Protein AF-A0A811MX66-F1 (afdb_monomer)

Nearest PDB structures (foldseek):
  5xxu-assembly1_V  TM=3.626E-01  e=2.645E+00  Toxoplasma gondii
  6az1-assembly1_Y  TM=3.457E-01  e=1.771E+00  Leishmania donovani
  9cai-assembly1_AV  TM=2.095E-01  e=2.025E+00  Caenorhabditis elegans

Radius of gyration: 17.48 Å; Cα contacts (8 Å, |Δi|>4): 40; chains: 1; bounding box: 45×42×36 Å

Sequence (74 aa):
MMSWKRKTSSAESPFRGAEEEKVVVPRGHVPMLLAGGDDGGDHHGERVLVPVRLLSDPSVAALLDMAAQRYGYG

InterPro domains:
  IPR003676 Small auxin-up RNA [PF02519] (7-73)

Secondary structure (DSSP, 8-state):
-------------S--SS--------TTEEEEE------SS---PPEEEEEHHHHTSHHHHHHHHHHHHHH---

Foldseek 3Di:
DDDDDDDPPDPPDPPPDDDPPPPDQPPQWDWDFDPDDPDDDDDPGDIDIHGNVVCPDPVNVVVVVVCCVVPNDD

pLDDT: mean 72.98, std 20.89, range [36.19, 97.12]

Structure (mmCIF, N/CA/C/O backbone):
data_AF-A0A811MX66-F1
#
_entry.id   AF-A0A811MX66-F1
#
loop_
_atom_site.group_PDB
_atom_site.id
_atom_site.type_symbol
_atom_site.label_atom_id
_atom_site.label_alt_id
_atom_site.l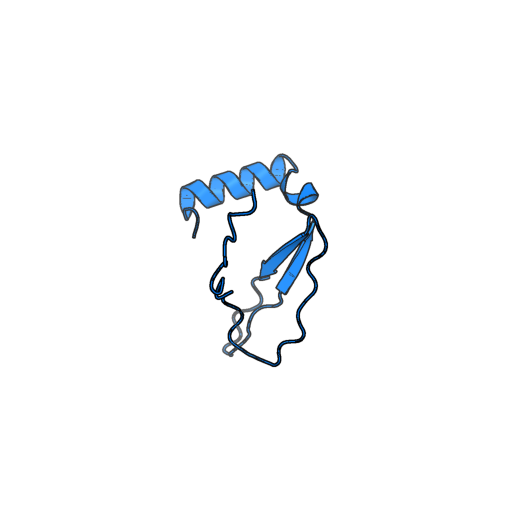abel_comp_id
_atom_site.label_asym_id
_atom_site.label_entity_id
_atom_site.label_seq_id
_atom_site.pdbx_PDB_ins_code
_atom_site.Cartn_x
_atom_site.Cartn_y
_atom_site.Cartn_z
_atom_site.occupancy
_atom_site.B_iso_or_equiv
_atom_site.auth_seq_id
_atom_site.auth_comp_id
_atom_site.auth_asym_id
_atom_site.auth_atom_id
_atom_site.pdbx_PDB_model_num
ATOM 1 N N . MET A 1 1 ? -33.423 28.347 -10.816 1.00 40.91 1 MET A N 1
ATOM 2 C CA . MET A 1 1 ? -32.289 28.699 -11.693 1.00 40.91 1 MET A CA 1
ATOM 3 C C . MET A 1 1 ? -31.415 27.467 -11.842 1.00 40.91 1 MET A C 1
ATOM 5 O O . MET A 1 1 ? -30.845 27.018 -10.857 1.00 40.91 1 MET A O 1
ATOM 9 N N . MET A 1 2 ? -31.385 26.864 -13.031 1.00 47.34 2 MET A N 1
ATOM 10 C CA . MET A 1 2 ? -30.346 25.891 -13.365 1.00 47.34 2 MET A CA 1
ATOM 11 C C . MET A 1 2 ? -29.016 26.632 -13.530 1.00 47.34 2 MET A C 1
ATOM 13 O O . MET A 1 2 ? -29.022 27.721 -14.104 1.00 47.34 2 MET A O 1
ATOM 17 N N . SER A 1 3 ? -27.905 26.020 -13.105 1.00 54.09 3 SER A N 1
ATOM 18 C CA . SER A 1 3 ? -26.704 25.774 -13.932 1.00 54.09 3 SER A CA 1
ATOM 19 C C . SER A 1 3 ? -25.432 25.709 -13.087 1.00 54.09 3 SER A C 1
ATOM 21 O O . SER A 1 3 ? -24.912 26.732 -12.667 1.00 54.09 3 SER A O 1
ATOM 23 N N . TRP A 1 4 ? -24.850 24.514 -12.977 1.00 41.88 4 TRP A N 1
ATOM 24 C CA . TRP A 1 4 ? -23.541 24.313 -13.596 1.00 41.88 4 TRP A CA 1
ATOM 25 C C . TRP A 1 4 ? -23.309 22.829 -13.891 1.00 41.88 4 TRP A C 1
ATOM 27 O O . TRP A 1 4 ? -23.195 21.994 -12.997 1.00 41.88 4 TRP A O 1
ATOM 37 N N . LYS A 1 5 ? -23.237 22.503 -15.183 1.00 53.16 5 LYS A N 1
ATOM 38 C CA . LYS A 1 5 ? -22.606 21.279 -15.671 1.00 53.16 5 LYS A CA 1
ATOM 39 C C . LYS A 1 5 ? -21.094 21.414 -15.496 1.00 53.16 5 LYS A C 1
ATOM 41 O O . LYS A 1 5 ? -20.510 22.336 -16.058 1.00 53.16 5 LYS A O 1
ATOM 46 N N . ARG A 1 6 ? -20.453 20.439 -14.847 1.00 53.97 6 ARG A N 1
ATOM 47 C CA . ARG A 1 6 ? -19.061 20.093 -15.160 1.00 53.97 6 ARG A CA 1
ATOM 48 C C . ARG A 1 6 ? -19.055 18.854 -16.038 1.00 53.97 6 ARG A C 1
ATOM 50 O O . ARG A 1 6 ? -19.463 17.773 -15.631 1.00 53.97 6 ARG A O 1
ATOM 57 N N . LYS A 1 7 ? -18.624 19.061 -17.276 1.00 44.12 7 LYS A N 1
ATOM 58 C CA . LYS A 1 7 ? -18.242 18.027 -18.227 1.00 44.12 7 LYS A CA 1
ATOM 59 C C . LYS A 1 7 ? -16.801 17.660 -1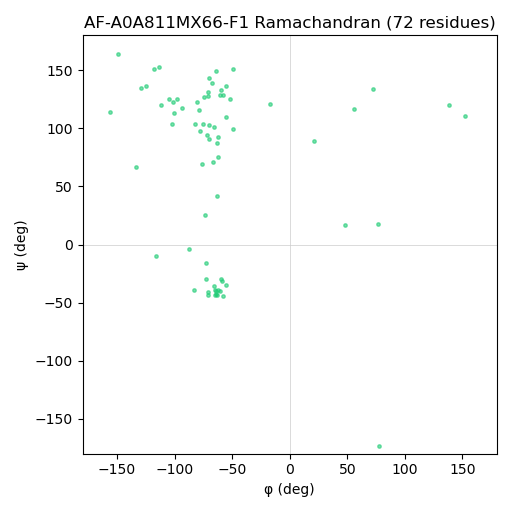7.881 1.00 44.12 7 LYS A C 1
ATOM 61 O O . LYS A 1 7 ? -15.903 18.448 -18.149 1.00 44.12 7 LYS A O 1
ATOM 66 N N . THR A 1 8 ? -16.590 16.526 -17.219 1.00 45.88 8 THR A N 1
ATOM 67 C CA . THR A 1 8 ? -15.247 15.965 -17.045 1.00 45.88 8 THR A CA 1
ATOM 68 C C . THR A 1 8 ? -14.879 15.299 -18.361 1.00 45.88 8 THR A C 1
ATOM 70 O O . THR A 1 8 ? -15.345 14.205 -18.677 1.00 45.88 8 THR A O 1
ATOM 73 N N . SER A 1 9 ? -14.128 16.030 -19.176 1.00 41.50 9 SER A N 1
ATOM 74 C CA . SER A 1 9 ? -13.351 15.464 -20.268 1.00 41.50 9 SER A CA 1
ATOM 75 C C . SER A 1 9 ? -12.490 14.335 -19.715 1.00 41.50 9 SER A C 1
ATOM 77 O O . SER A 1 9 ? -11.781 14.545 -18.736 1.00 41.50 9 SER A O 1
ATOM 79 N N . SER A 1 10 ? -12.633 13.163 -20.333 1.00 48.03 10 SER A N 1
ATOM 80 C CA . SER A 1 10 ? -11.648 12.088 -20.432 1.00 48.03 10 SER A CA 1
ATOM 81 C C . SER A 1 10 ? -10.554 12.125 -19.363 1.00 48.03 10 SER A C 1
ATOM 83 O O . SER A 1 10 ? -9.502 12.727 -19.554 1.00 48.03 10 SER A O 1
ATOM 85 N N . ALA A 1 11 ? -10.800 11.470 -18.228 1.00 43.44 11 ALA A N 1
ATOM 86 C CA . ALA A 1 11 ? -9.690 10.923 -17.468 1.00 43.44 11 ALA A CA 1
ATOM 87 C C . ALA A 1 11 ? -9.164 9.758 -18.313 1.00 43.44 11 ALA A C 1
ATOM 89 O O . ALA A 1 11 ? -9.702 8.654 -18.244 1.00 43.44 11 ALA A O 1
ATOM 90 N N . GLU A 1 12 ? -8.203 10.043 -19.193 1.00 36.19 12 GLU A N 1
ATOM 91 C CA . GLU A 1 12 ? -7.445 9.024 -19.911 1.00 36.19 12 GLU A CA 1
ATOM 92 C C . GLU A 1 12 ? -6.694 8.202 -18.866 1.00 36.19 12 GLU A C 1
ATOM 94 O O . GLU A 1 12 ? -5.626 8.560 -18.376 1.00 36.19 12 GLU A O 1
ATOM 99 N N . SER A 1 13 ? -7.334 7.120 -18.440 1.00 47.56 13 SER A N 1
ATOM 100 C CA . SER A 1 13 ? -6.727 6.101 -17.608 1.00 47.56 13 SER A CA 1
ATOM 101 C C . SER A 1 13 ? -5.653 5.376 -18.426 1.00 47.56 13 SER A C 1
ATOM 103 O O . SER A 1 13 ? -5.924 5.037 -19.578 1.00 47.56 13 SER A O 1
ATOM 105 N N . PRO A 1 14 ? -4.476 5.057 -17.861 1.00 45.88 14 PRO A N 1
ATOM 106 C CA . PRO A 1 14 ? -3.358 4.447 -18.589 1.00 45.88 14 PRO A CA 1
ATOM 107 C C . PRO A 1 14 ? -3.574 2.957 -18.936 1.00 45.88 14 PRO A C 1
ATOM 109 O O . PRO A 1 14 ? -2.614 2.214 -19.131 1.00 45.88 14 PRO A O 1
ATOM 112 N N . PHE A 1 15 ? -4.824 2.495 -19.040 1.00 48.94 15 PHE A N 1
ATOM 113 C CA . PHE A 1 15 ? -5.177 1.162 -19.531 1.00 48.94 15 PHE A CA 1
ATOM 114 C C . PHE A 1 15 ? -5.034 1.123 -21.059 1.00 48.94 15 PHE A C 1
ATOM 116 O O . PHE A 1 15 ? -6.011 1.093 -21.798 1.00 48.94 15 PHE A O 1
ATOM 123 N N . ARG A 1 16 ? -3.797 1.185 -21.557 1.00 49.84 16 ARG A N 1
ATOM 124 C CA . ARG A 1 16 ? -3.486 0.934 -22.967 1.00 49.84 16 ARG A CA 1
ATOM 125 C C . ARG A 1 16 ? -2.892 -0.466 -23.097 1.00 49.84 16 ARG A C 1
ATOM 127 O O . ARG A 1 16 ? -1.726 -0.662 -22.773 1.00 49.84 16 ARG A O 1
ATOM 134 N N . GLY A 1 17 ? -3.697 -1.407 -23.586 1.00 42.09 17 GLY A N 1
ATOM 135 C CA . GLY A 1 17 ? -3.242 -2.717 -24.058 1.00 42.09 17 GLY A CA 1
ATOM 136 C C . GLY A 1 17 ? -4.154 -3.867 -23.629 1.00 42.09 17 GLY A C 1
ATOM 137 O O . GLY A 1 17 ? -4.285 -4.104 -22.434 1.00 42.09 17 GLY A O 1
ATOM 138 N N . ALA A 1 18 ? -4.691 -4.571 -24.632 1.00 44.53 18 ALA A N 1
ATOM 139 C CA . ALA A 1 18 ? -5.609 -5.718 -24.593 1.00 44.53 18 ALA A CA 1
ATOM 140 C C . ALA A 1 18 ? -7.056 -5.392 -24.179 1.00 44.53 18 ALA A C 1
ATOM 142 O O . ALA A 1 18 ? -7.285 -4.601 -23.270 1.00 44.53 18 ALA A O 1
ATOM 143 N N . GLU A 1 19 ? -8.007 -5.946 -24.939 1.00 43.97 19 GLU A N 1
ATOM 144 C CA . GLU A 1 19 ? -9.466 -5.829 -24.813 1.00 43.97 19 GLU A CA 1
ATOM 145 C C . GLU A 1 19 ? -9.987 -5.310 -23.459 1.00 43.97 19 GLU A C 1
ATOM 147 O O . GLU A 1 19 ? -9.774 -5.918 -22.415 1.00 43.97 19 GLU A O 1
ATOM 152 N N . GLU A 1 20 ? -10.715 -4.186 -23.489 1.00 51.03 20 GLU A N 1
ATOM 153 C CA . GLU A 1 20 ? -11.337 -3.548 -22.323 1.00 51.03 20 GLU A CA 1
ATOM 154 C C . GLU A 1 20 ? -12.466 -4.415 -21.732 1.00 51.03 20 GLU A C 1
ATOM 156 O O . GLU A 1 20 ? -13.647 -4.061 -21.768 1.00 51.03 20 GLU A O 1
ATOM 161 N N . GLU A 1 21 ? -12.124 -5.536 -21.102 1.00 55.06 21 GLU A N 1
ATOM 162 C CA . GLU A 1 21 ? -12.912 -5.991 -19.971 1.00 55.06 21 GLU A CA 1
ATOM 163 C C . GLU A 1 21 ? -12.712 -4.937 -18.884 1.00 55.06 21 GLU A C 1
ATOM 165 O O . GLU A 1 21 ? -11.655 -4.819 -18.264 1.00 55.06 21 GLU A O 1
ATOM 170 N N . LYS A 1 22 ? -13.709 -4.066 -18.735 1.00 64.50 22 LYS A N 1
ATOM 171 C CA . LYS A 1 22 ? -13.699 -2.963 -17.780 1.00 64.50 22 LYS A CA 1
ATOM 172 C C . LYS A 1 22 ? -13.633 -3.548 -16.370 1.00 64.50 22 LYS A C 1
ATOM 174 O O . LYS A 1 22 ? -14.674 -3.763 -15.753 1.00 64.50 22 LYS A O 1
ATOM 179 N N . VAL A 1 23 ? -12.421 -3.811 -15.876 1.00 70.88 23 VAL A N 1
ATOM 180 C CA . VAL A 1 23 ? -12.183 -4.412 -14.561 1.00 70.88 23 VAL A CA 1
ATOM 181 C C . VAL A 1 23 ? -12.885 -3.550 -13.520 1.00 70.88 23 VAL A C 1
ATOM 183 O O . VAL A 1 23 ? -12.516 -2.399 -13.265 1.00 70.88 23 VAL A O 1
ATOM 186 N N . VAL A 1 24 ? -13.962 -4.088 -12.953 1.00 86.06 24 VAL A N 1
ATOM 187 C CA . VAL A 1 24 ? -14.748 -3.397 -11.938 1.00 86.06 24 VAL A CA 1
ATOM 188 C C . VAL A 1 24 ? -13.954 -3.451 -10.643 1.00 86.06 24 VAL A C 1
ATOM 190 O O . VAL A 1 24 ? -13.910 -4.482 -9.981 1.00 86.06 24 VAL A O 1
ATOM 193 N N . VAL A 1 25 ? -13.324 -2.337 -10.273 1.00 88.75 25 VAL A N 1
ATOM 194 C CA . VAL A 1 25 ? -12.629 -2.212 -8.987 1.00 88.75 25 VAL A CA 1
ATOM 195 C C . VAL A 1 25 ? -13.668 -1.966 -7.888 1.00 88.75 25 VAL A C 1
ATOM 197 O O . VAL A 1 25 ? -14.332 -0.922 -7.901 1.00 88.75 25 VAL A O 1
ATOM 200 N N . PRO A 1 26 ? -13.838 -2.885 -6.920 1.00 91.88 26 PRO A N 1
ATOM 201 C CA . PRO A 1 26 ? -14.760 -2.673 -5.816 1.00 91.88 26 PRO A CA 1
ATOM 202 C C . PRO A 1 26 ? -14.314 -1.482 -4.965 1.00 91.88 26 PRO A C 1
ATOM 204 O O . PRO A 1 26 ? -13.120 -1.213 -4.807 1.00 91.88 26 PRO A O 1
ATOM 207 N N . ARG A 1 27 ? -15.270 -0.772 -4.354 1.00 93.25 27 ARG A N 1
ATOM 208 C CA . ARG A 1 27 ? -14.942 0.340 -3.447 1.00 93.25 27 ARG A CA 1
ATOM 209 C C . ARG A 1 27 ? -13.998 -0.148 -2.343 1.00 93.25 27 ARG A C 1
ATOM 211 O O . ARG A 1 27 ? -14.195 -1.217 -1.771 1.00 93.25 27 ARG A O 1
ATOM 218 N N . GLY A 1 28 ? -12.976 0.653 -2.050 1.00 95.25 28 GLY A N 1
ATOM 219 C CA . GLY A 1 28 ? -11.970 0.320 -1.043 1.00 95.25 28 GLY A CA 1
ATOM 220 C C . GLY A 1 28 ? -10.926 -0.704 -1.496 1.00 95.25 28 GLY A C 1
ATOM 221 O O . GLY A 1 28 ? -10.269 -1.271 -0.631 1.00 95.25 28 GLY A O 1
ATOM 222 N N . HIS A 1 29 ? -10.769 -0.939 -2.802 1.00 94.62 29 HIS A N 1
ATOM 223 C CA . HIS A 1 29 ? -9.664 -1.716 -3.371 1.00 94.62 29 HIS A CA 1
ATOM 224 C C . HIS A 1 29 ? -8.823 -0.853 -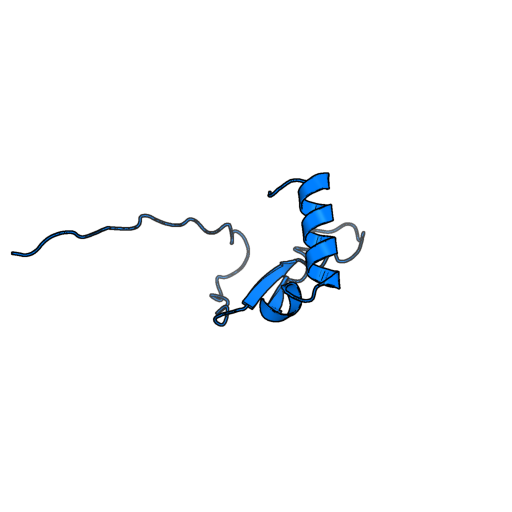4.310 1.00 94.62 29 HIS A C 1
ATOM 226 O O . HIS A 1 29 ? -9.339 0.081 -4.927 1.00 94.62 29 HIS A O 1
ATOM 232 N N . VAL A 1 30 ? -7.539 -1.184 -4.422 1.00 91.81 30 VAL A N 1
ATOM 233 C CA . VAL A 1 30 ? -6.611 -0.571 -5.376 1.00 91.81 30 VAL A CA 1
ATOM 234 C C . VAL A 1 30 ? -5.964 -1.652 -6.242 1.00 91.81 30 VAL A C 1
ATOM 236 O O . VAL A 1 30 ? -5.591 -2.699 -5.712 1.00 91.81 30 VAL A O 1
ATOM 239 N N . PRO A 1 31 ? -5.839 -1.441 -7.562 1.00 90.62 31 PRO A N 1
ATOM 240 C CA . PRO A 1 31 ? -5.059 -2.329 -8.407 1.00 90.62 31 PRO A CA 1
ATOM 241 C C . PRO A 1 31 ? -3.569 -2.153 -8.102 1.00 90.62 31 PRO A C 1
ATOM 243 O O . PRO A 1 31 ? -3.066 -1.031 -8.059 1.00 90.62 31 PRO A O 1
ATOM 246 N N . MET A 1 32 ? -2.865 -3.261 -7.908 1.00 88.12 32 MET A N 1
ATOM 247 C CA . MET A 1 32 ? -1.431 -3.299 -7.650 1.00 88.12 32 MET A CA 1
ATOM 248 C C . MET A 1 32 ? -0.773 -4.291 -8.604 1.00 88.12 32 MET A C 1
ATOM 250 O O . MET A 1 32 ? -1.288 -5.386 -8.818 1.00 88.12 32 MET A O 1
ATOM 254 N N . LEU A 1 33 ? 0.349 -3.885 -9.193 1.00 85.31 33 LEU A N 1
ATOM 255 C CA . LEU A 1 33 ? 1.158 -4.750 -10.040 1.00 85.31 33 LEU A CA 1
AT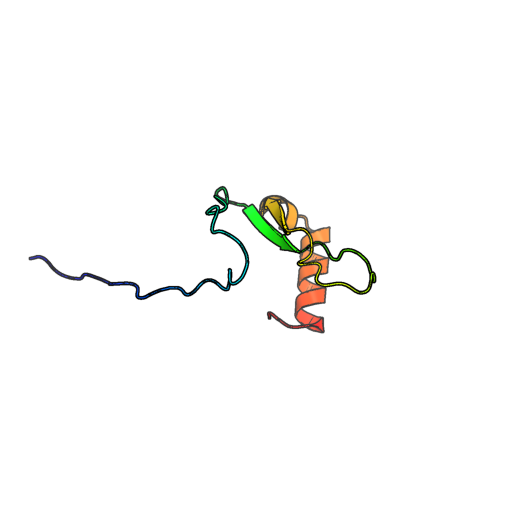OM 256 C C . LEU A 1 33 ? 2.031 -5.632 -9.142 1.00 85.31 33 LEU A C 1
ATOM 258 O O . LEU A 1 33 ? 2.809 -5.107 -8.345 1.00 85.31 33 LEU A O 1
ATOM 262 N N . LEU A 1 34 ? 1.917 -6.949 -9.270 1.00 81.31 34 LEU A N 1
ATOM 263 C CA . LEU A 1 34 ? 2.906 -7.864 -8.720 1.00 81.31 34 LEU A CA 1
ATOM 264 C C . LEU A 1 34 ? 4.153 -7.804 -9.593 1.00 81.31 34 LEU A C 1
ATOM 266 O O . LEU A 1 34 ? 4.095 -7.989 -10.809 1.00 81.31 34 LEU A O 1
ATOM 270 N N . ALA A 1 35 ? 5.294 -7.561 -8.957 1.00 71.31 35 ALA A N 1
ATOM 271 C CA . ALA A 1 35 ? 6.578 -7.760 -9.600 1.00 71.31 35 ALA A CA 1
ATOM 272 C C . ALA A 1 35 ? 6.792 -9.272 -9.768 1.00 71.31 35 ALA A C 1
ATOM 274 O O . ALA A 1 35 ? 7.079 -9.973 -8.799 1.00 71.31 35 ALA A O 1
ATOM 275 N N . GLY A 1 36 ? 6.598 -9.774 -10.986 1.00 59.84 36 GLY A N 1
ATOM 276 C CA . GLY A 1 36 ? 6.851 -11.162 -11.355 1.00 59.84 36 GLY A CA 1
ATOM 277 C C . GLY A 1 36 ? 8.026 -11.252 -12.322 1.00 59.84 36 GLY A C 1
ATOM 278 O O . GLY A 1 36 ? 7.949 -10.665 -13.391 1.00 59.84 36 GLY A O 1
ATOM 279 N N . GLY A 1 37 ? 9.069 -11.978 -11.900 1.00 54.75 37 GLY A N 1
ATOM 280 C CA . GLY A 1 37 ? 10.050 -12.707 -12.719 1.00 54.75 37 GLY A CA 1
ATOM 281 C C . GLY A 1 37 ? 10.837 -11.942 -13.784 1.00 54.75 37 GLY A C 1
ATOM 282 O O . GLY A 1 37 ? 10.287 -11.518 -14.791 1.00 54.75 37 GLY A O 1
ATOM 283 N N . ASP A 1 38 ? 12.159 -11.887 -13.607 1.00 56.72 38 ASP A N 1
ATOM 284 C CA . ASP A 1 38 ? 13.143 -11.653 -14.672 1.00 56.72 38 ASP A CA 1
ATOM 285 C C . ASP A 1 38 ? 13.080 -12.797 -15.696 1.00 56.72 38 ASP A C 1
ATOM 287 O O . ASP A 1 38 ? 13.896 -13.709 -15.674 1.00 56.72 38 ASP A O 1
ATOM 291 N N . ASP A 1 39 ? 12.055 -12.807 -16.541 1.00 54.56 39 ASP A N 1
ATOM 292 C CA . ASP A 1 39 ? 11.950 -13.779 -17.624 1.00 54.56 39 ASP A CA 1
ATOM 293 C C . ASP A 1 39 ? 11.580 -13.047 -18.911 1.00 54.56 39 ASP A C 1
ATOM 295 O O . ASP A 1 39 ? 10.465 -13.130 -19.410 1.00 54.56 39 ASP A O 1
ATOM 299 N N . GLY A 1 40 ? 12.531 -12.225 -19.375 1.00 54.72 40 GLY A N 1
ATOM 300 C CA . GLY A 1 40 ? 12.855 -11.985 -20.789 1.00 54.72 40 GLY A CA 1
ATOM 301 C C . GLY A 1 40 ? 11.737 -11.687 -21.796 1.00 54.72 40 GLY A C 1
ATOM 302 O O . GLY A 1 40 ? 11.985 -11.810 -22.995 1.00 54.72 40 GLY A O 1
ATOM 303 N N . GLY A 1 41 ? 10.541 -11.310 -21.358 1.00 55.41 41 GLY A N 1
ATOM 304 C CA . GLY A 1 41 ? 9.359 -11.184 -22.199 1.00 55.41 41 GLY A CA 1
ATOM 305 C C . GLY A 1 41 ? 8.407 -10.098 -21.715 1.00 55.41 41 GLY A C 1
ATOM 306 O O . GLY A 1 41 ? 8.479 -9.614 -20.587 1.00 55.41 41 GLY A O 1
ATOM 307 N N . ASP A 1 42 ? 7.510 -9.723 -22.615 1.00 57.28 42 ASP A N 1
ATOM 308 C CA . ASP A 1 42 ? 6.421 -8.743 -22.557 1.00 57.28 42 ASP A CA 1
ATOM 309 C C . ASP A 1 42 ? 5.327 -9.081 -21.521 1.00 57.28 42 ASP A C 1
ATOM 311 O O . ASP A 1 42 ? 4.127 -8.889 -21.731 1.00 57.28 42 ASP A O 1
ATOM 315 N N . HIS A 1 43 ? 5.740 -9.539 -20.339 1.00 55.09 43 HIS A N 1
ATOM 316 C CA . HIS A 1 43 ? 4.870 -9.701 -19.194 1.00 55.09 43 HIS A CA 1
ATOM 317 C C . HIS A 1 43 ? 4.490 -8.3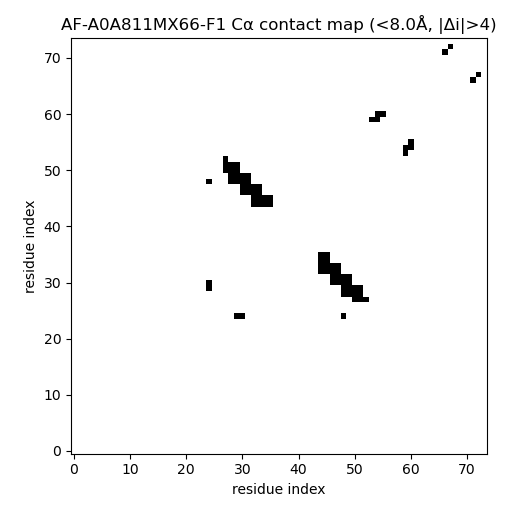34 -18.632 1.00 55.09 43 HIS A C 1
ATOM 319 O O . HIS A 1 43 ? 5.140 -7.747 -17.766 1.00 55.09 43 HIS A O 1
ATOM 325 N N . HIS A 1 44 ? 3.344 -7.846 -19.100 1.00 59.62 44 HIS A N 1
ATOM 326 C CA . HIS A 1 44 ? 2.459 -7.046 -18.273 1.00 59.62 44 HIS A CA 1
ATOM 327 C C . HIS A 1 44 ? 2.257 -7.812 -16.958 1.00 59.62 44 HIS A C 1
ATOM 329 O O . HIS A 1 44 ? 1.517 -8.792 -16.931 1.00 59.62 44 HIS A O 1
ATOM 335 N N . GLY A 1 45 ? 2.985 -7.420 -15.908 1.00 66.06 45 GLY A N 1
ATOM 336 C CA . GLY A 1 45 ? 2.943 -8.101 -14.615 1.00 66.06 45 GLY A CA 1
ATOM 337 C C . GLY A 1 45 ? 1.508 -8.331 -14.134 1.00 66.06 45 GLY A C 1
ATOM 338 O O . GLY A 1 45 ? 0.587 -7.578 -14.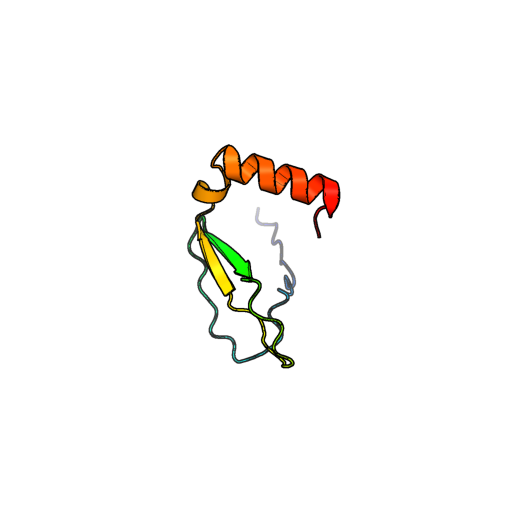473 1.00 66.06 45 GLY A O 1
ATOM 339 N N . GLU A 1 46 ? 1.310 -9.387 -13.351 1.00 80.56 46 GLU A N 1
ATOM 340 C CA . GLU A 1 46 ? -0.005 -9.723 -12.813 1.00 80.56 46 GLU A CA 1
ATOM 341 C C . GLU A 1 46 ? -0.551 -8.544 -11.992 1.00 80.56 46 GLU A C 1
ATOM 343 O O . GLU A 1 46 ? 0.132 -8.002 -11.122 1.00 80.56 46 GLU A O 1
ATOM 348 N N . ARG A 1 47 ? -1.783 -8.107 -12.280 1.00 83.19 47 ARG A N 1
ATOM 349 C CA . ARG A 1 47 ? -2.457 -7.050 -11.516 1.00 83.19 47 ARG A CA 1
ATOM 350 C C . ARG A 1 47 ? -3.459 -7.673 -10.560 1.00 83.19 47 ARG A C 1
ATOM 352 O O . ARG A 1 47 ? -4.407 -8.317 -10.995 1.00 83.19 47 ARG A O 1
ATOM 359 N N . VAL A 1 48 ? -3.300 -7.396 -9.272 1.00 88.12 48 VAL A N 1
ATOM 360 C CA . VAL A 1 48 ? -4.228 -7.835 -8.223 1.00 88.12 48 VAL A CA 1
ATOM 361 C C . VAL A 1 48 ? -4.944 -6.663 -7.578 1.00 88.12 48 VAL A C 1
ATOM 363 O O . VAL A 1 48 ? -4.438 -5.545 -7.533 1.00 88.12 48 VAL A O 1
ATOM 366 N N . LEU A 1 49 ? -6.142 -6.920 -7.055 1.00 92.50 49 LEU A N 1
ATOM 367 C CA . LEU A 1 49 ? -6.910 -5.941 -6.294 1.00 92.50 49 LEU A CA 1
ATOM 368 C C . LEU A 1 49 ? -6.620 -6.098 -4.802 1.00 92.50 49 LEU A C 1
ATOM 370 O O . LEU A 1 49 ? -6.943 -7.120 -4.201 1.00 92.50 49 LEU A O 1
ATOM 374 N N . VAL A 1 50 ? -6.057 -5.058 -4.194 1.00 92.12 50 VAL A N 1
ATOM 375 C CA . VAL A 1 50 ? -5.683 -5.046 -2.777 1.00 92.12 50 VAL A CA 1
ATOM 376 C C . VAL A 1 50 ? -6.679 -4.197 -1.982 1.00 92.12 50 VAL A C 1
ATOM 378 O O . VAL A 1 50 ? -6.875 -3.026 -2.316 1.00 92.12 50 VAL A O 1
ATOM 381 N N . PRO A 1 51 ? -7.311 -4.730 -0.919 1.00 95.06 51 PRO A N 1
ATOM 382 C CA . PRO A 1 51 ? -8.128 -3.932 -0.013 1.00 95.06 51 PRO A CA 1
ATOM 383 C C . PRO A 1 51 ? -7.306 -2.832 0.673 1.00 95.06 51 PRO A C 1
ATOM 385 O O . PRO A 1 51 ? -6.311 -3.109 1.341 1.00 95.06 51 PRO A O 1
ATOM 388 N N . VAL A 1 52 ? -7.780 -1.587 0.615 1.00 94.62 52 VAL A N 1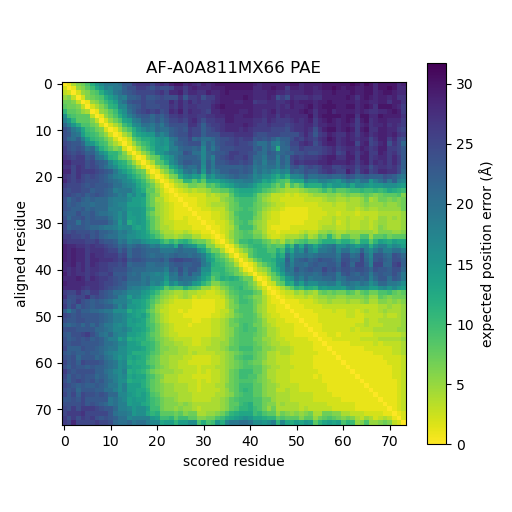
ATOM 389 C CA . VAL A 1 52 ? -7.102 -0.409 1.191 1.00 94.62 52 VAL A CA 1
ATOM 390 C C . VAL A 1 52 ? -6.872 -0.552 2.697 1.00 94.62 52 VAL A C 1
ATOM 392 O O . VAL A 1 52 ? -5.865 -0.082 3.212 1.00 94.62 52 VAL A O 1
ATOM 395 N N . ARG A 1 53 ? -7.763 -1.254 3.410 1.00 94.31 53 ARG A N 1
ATOM 396 C CA . ARG A 1 53 ? -7.630 -1.472 4.862 1.00 94.31 53 ARG A CA 1
ATOM 397 C C . ARG A 1 53 ? -6.345 -2.211 5.244 1.00 94.31 53 ARG A C 1
ATOM 399 O O . ARG A 1 53 ? -5.841 -1.978 6.332 1.00 94.31 53 ARG A O 1
ATOM 406 N N . LEU A 1 54 ? -5.817 -3.070 4.367 1.00 91.69 54 LEU A N 1
ATOM 407 C CA . LEU A 1 54 ? -4.560 -3.785 4.619 1.00 91.69 54 LEU A CA 1
ATOM 408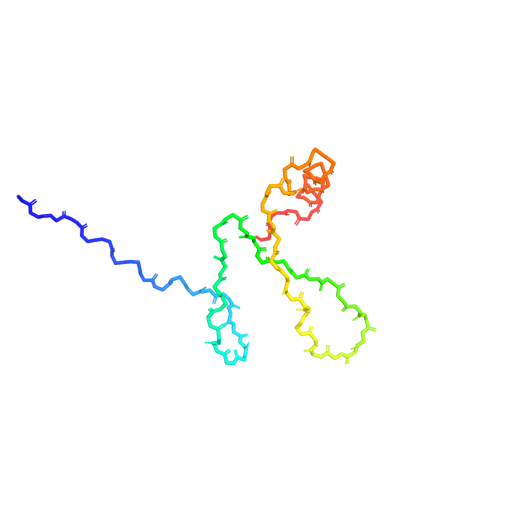 C C . LEU A 1 54 ? -3.347 -2.857 4.511 1.00 91.69 54 LEU A C 1
ATOM 410 O O . LEU A 1 54 ? -2.366 -3.043 5.218 1.00 91.69 54 LEU A O 1
ATOM 414 N N . LEU A 1 55 ? -3.439 -1.822 3.674 1.00 91.88 55 LEU A N 1
ATOM 415 C CA . LEU A 1 55 ? -2.392 -0.809 3.535 1.00 91.88 55 LEU A CA 1
ATOM 416 C C . LEU A 1 55 ? -2.325 0.127 4.749 1.00 91.88 55 LEU A C 1
ATOM 418 O O . LEU A 1 55 ? -1.350 0.847 4.917 1.00 91.88 55 LEU A O 1
ATOM 422 N N . SER A 1 56 ? -3.369 0.127 5.584 1.00 92.00 56 SER A N 1
ATOM 423 C CA . SER A 1 56 ? -3.423 0.890 6.833 1.00 92.00 56 SER A CA 1
ATOM 424 C C . SER A 1 56 ? -2.830 0.145 8.032 1.00 92.00 56 SER A C 1
ATOM 426 O O . SER A 1 56 ? -2.787 0.718 9.119 1.00 92.00 56 SER A O 1
ATOM 428 N N . ASP A 1 57 ? -2.397 -1.111 7.873 1.00 95.50 57 ASP A N 1
ATOM 429 C CA . ASP A 1 57 ? -1.656 -1.798 8.932 1.00 95.50 57 ASP A CA 1
ATOM 430 C C . ASP A 1 57 ? -0.374 -1.006 9.257 1.00 95.50 57 ASP A C 1
ATOM 432 O O . ASP A 1 57 ? 0.329 -0.622 8.321 1.00 95.50 57 ASP A O 1
ATOM 436 N N . PRO A 1 58 ? -0.036 -0.750 10.537 1.00 95.56 58 PRO A N 1
ATOM 437 C CA . PRO A 1 58 ? 1.108 0.091 10.892 1.00 95.56 58 PRO A CA 1
ATOM 438 C C . PRO A 1 58 ? 2.433 -0.366 10.275 1.00 95.56 58 PRO A C 1
ATOM 440 O O . PRO A 1 58 ? 3.260 0.472 9.913 1.00 95.56 58 PRO A O 1
ATOM 443 N N . SER A 1 59 ? 2.639 -1.680 10.130 1.00 95.31 59 SER A N 1
ATOM 444 C CA . SER A 1 59 ? 3.862 -2.221 9.532 1.00 95.31 59 SER A CA 1
ATOM 445 C C . SER A 1 59 ? 3.925 -1.952 8.028 1.00 95.31 59 SER A C 1
ATOM 447 O O . SER A 1 59 ? 4.964 -1.542 7.510 1.00 95.31 59 SER A O 1
ATOM 449 N N . VAL A 1 60 ? 2.796 -2.101 7.334 1.00 94.06 60 VAL A N 1
ATOM 450 C CA . VAL A 1 60 ? 2.678 -1.834 5.897 1.00 94.06 60 VAL A CA 1
ATOM 451 C C . VAL A 1 60 ? 2.756 -0.336 5.622 1.00 94.06 60 VAL A C 1
ATOM 453 O O . VAL A 1 60 ? 3.487 0.084 4.729 1.00 94.06 60 VAL A O 1
ATOM 456 N N . ALA A 1 61 ? 2.068 0.478 6.419 1.00 94.69 61 ALA 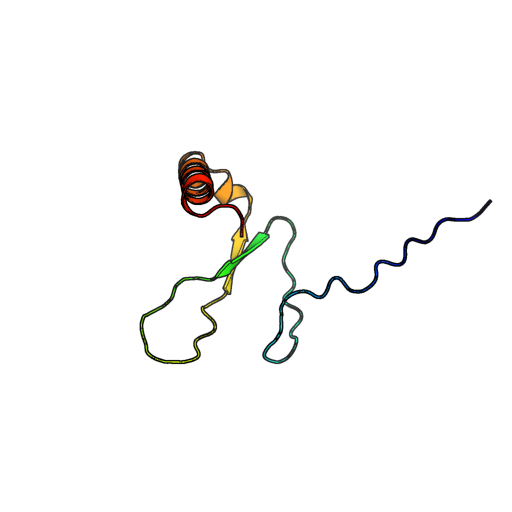A N 1
ATOM 457 C CA . ALA A 1 61 ? 2.103 1.929 6.310 1.00 94.69 61 ALA A CA 1
ATOM 458 C C . ALA A 1 61 ? 3.534 2.466 6.452 1.00 94.69 61 ALA A C 1
ATOM 460 O O . ALA A 1 61 ? 3.959 3.266 5.625 1.00 94.69 61 ALA A O 1
ATOM 461 N N . ALA A 1 62 ? 4.309 1.966 7.424 1.00 96.19 62 ALA A N 1
ATOM 462 C CA . ALA A 1 62 ? 5.712 2.346 7.584 1.00 96.19 62 ALA A CA 1
ATOM 463 C C . ALA A 1 62 ? 6.563 1.996 6.348 1.00 96.19 62 ALA A C 1
ATOM 465 O O . ALA A 1 62 ? 7.402 2.793 5.930 1.00 96.19 62 ALA A O 1
ATOM 466 N N . LEU A 1 63 ? 6.337 0.829 5.732 1.00 95.25 63 LEU A N 1
ATOM 467 C CA . LEU A 1 63 ? 7.023 0.439 4.495 1.00 95.25 63 LEU A CA 1
ATOM 468 C C . LEU A 1 63 ? 6.674 1.365 3.326 1.00 95.25 63 LEU A C 1
ATOM 470 O O . LEU A 1 63 ? 7.569 1.765 2.580 1.00 95.25 63 LEU A O 1
ATOM 474 N N . LEU A 1 64 ? 5.398 1.724 3.178 1.00 93.31 64 LEU A N 1
ATOM 475 C CA . LEU A 1 64 ? 4.945 2.651 2.139 1.00 93.31 64 LEU A CA 1
ATOM 476 C C . LEU A 1 64 ? 5.528 4.055 2.342 1.00 93.31 64 LEU A C 1
ATOM 478 O O . LEU A 1 64 ? 5.954 4.676 1.370 1.00 93.31 64 LEU A O 1
ATOM 482 N N . ASP A 1 65 ? 5.623 4.520 3.587 1.00 95.62 65 ASP A N 1
ATOM 483 C CA . ASP A 1 65 ? 6.229 5.812 3.929 1.00 95.62 65 ASP A CA 1
ATOM 484 C C . ASP A 1 65 ? 7.728 5.836 3.596 1.00 95.62 65 ASP A C 1
ATOM 486 O O . ASP A 1 65 ? 8.236 6.781 2.988 1.00 95.62 65 ASP A O 1
ATOM 490 N N . MET A 1 66 ? 8.447 4.758 3.925 1.00 97.12 66 MET A N 1
ATOM 491 C CA . MET A 1 66 ? 9.855 4.608 3.548 1.00 97.12 66 MET A CA 1
ATOM 492 C C . MET A 1 66 ? 10.034 4.541 2.027 1.00 97.12 66 MET A C 1
ATOM 494 O O . MET A 1 66 ? 10.971 5.135 1.488 1.00 97.12 66 MET A O 1
ATOM 498 N N . ALA A 1 67 ? 9.140 3.845 1.320 1.00 93.38 67 ALA A N 1
ATOM 499 C CA . ALA A 1 67 ? 9.159 3.794 -0.136 1.00 93.38 67 ALA A CA 1
ATOM 500 C C . ALA A 1 67 ? 8.925 5.184 -0.743 1.00 93.38 67 ALA A C 1
ATOM 502 O O . ALA A 1 67 ? 9.670 5.581 -1.636 1.00 93.38 67 ALA A O 1
ATOM 503 N N . ALA A 1 68 ? 7.974 5.956 -0.216 1.00 94.19 68 ALA A N 1
ATOM 504 C CA . ALA A 1 68 ? 7.713 7.322 -0.658 1.00 94.19 68 ALA A CA 1
ATOM 505 C C . ALA A 1 68 ? 8.913 8.253 -0.437 1.00 94.19 68 ALA A C 1
ATOM 507 O O . ALA A 1 68 ? 9.239 9.059 -1.304 1.00 94.19 68 ALA A O 1
ATOM 508 N N . GLN A 1 69 ? 9.623 8.121 0.685 1.00 95.94 69 GLN A N 1
ATOM 509 C CA . GLN A 1 69 ? 10.848 8.892 0.927 1.00 95.94 69 GLN A CA 1
ATOM 510 C C . GLN A 1 69 ? 11.973 8.519 -0.046 1.00 95.94 69 GLN A C 1
ATOM 512 O O . GLN A 1 69 ? 12.753 9.380 -0.452 1.00 95.94 69 GLN A O 1
ATOM 517 N N . ARG A 1 70 ? 12.072 7.238 -0.416 1.00 96.31 70 ARG A N 1
ATOM 518 C CA . ARG A 1 70 ? 13.156 6.728 -1.265 1.00 96.31 70 ARG A CA 1
ATOM 519 C C . ARG A 1 70 ? 12.912 6.938 -2.756 1.00 96.31 70 ARG A C 1
ATOM 521 O O . ARG A 1 70 ? 13.859 7.209 -3.489 1.00 96.31 70 ARG A O 1
ATOM 528 N N . TYR A 1 71 ? 11.677 6.754 -3.199 1.00 91.19 71 TYR A N 1
ATOM 529 C CA . TYR A 1 71 ? 11.308 6.713 -4.614 1.00 91.19 71 TYR A CA 1
ATOM 530 C C . TYR A 1 71 ? 10.371 7.856 -5.019 1.00 91.19 71 TYR A C 1
ATOM 532 O O . TYR A 1 71 ? 10.159 8.067 -6.209 1.00 91.19 71 TYR A O 1
ATOM 540 N N . GLY A 1 72 ? 9.841 8.612 -4.056 1.00 90.69 72 GLY A N 1
ATOM 541 C CA . GLY A 1 72 ? 8.802 9.605 -4.293 1.00 90.69 72 GLY A CA 1
ATOM 542 C C . GLY A 1 72 ? 7.421 8.976 -4.472 1.00 90.69 72 GLY A C 1
ATOM 543 O O . GLY A 1 72 ? 7.212 7.774 -4.299 1.00 90.69 72 GLY A O 1
ATOM 544 N N . TYR A 1 73 ? 6.469 9.825 -4.834 1.00 80.62 73 TYR A N 1
ATOM 545 C CA . TYR A 1 73 ? 5.180 9.407 -5.367 1.00 80.62 73 TYR A CA 1
ATOM 546 C C . TYR A 1 73 ? 5.302 9.528 -6.886 1.00 80.62 73 TYR A C 1
ATOM 548 O O . TYR A 1 73 ? 5.737 10.579 -7.355 1.00 80.62 73 TYR A O 1
ATOM 556 N N . GLY A 1 74 ? 5.030 8.436 -7.607 1.00 62.69 74 GLY A N 1
ATOM 557 C CA . GLY A 1 74 ? 5.213 8.343 -9.062 1.00 62.69 74 GLY A CA 1
ATOM 558 C C . GLY A 1 74 ? 4.568 9.470 -9.857 1.00 62.69 74 GLY A C 1
ATOM 559 O O . GLY A 1 74 ? 3.498 9.962 -9.431 1.00 62.69 74 GLY A O 1
#

Organism: NCBI:txid422564

Mean predicted aligned error: 13.75 Å

Solvent-accessible surface area (backbone atoms only — not comparable to full-atom values): 5169 Å² total; per-residue (Å²): 135,90,86,82,87,82,81,81,73,78,82,81,66,89,83,81,78,77,82,84,72,76,78,79,74,56,91,65,44,43,82,42,72,46,91,66,75,100,64,98,61,92,68,77,48,58,73,44,78,42,54,49,73,63,54,66,35,70,72,49,35,52,51,52,53,53,45,37,75,74,71,45,80,132